Protein AF-A0A7X5QS10-F1 (afdb_monomer_lite)

Foldseek 3Di:
DVVVVVVVVVVVVVVVVVVVVVVVVVVVVVVVVVVVVVVVVVVVVVVVVVVVVVVLLVVLLVVLVVLLVVLLVVLLVVLVVQLVCLVVVVDDDPCVLVPVVCSVVVVVCVVVPDDDPCSNVSSNVVSVVSSVVSNVVSVVVSVVSSVVSVVVVVVPPDPPDDD

Sequence (163 aa):
MKWVKWGLVVAVAAGLFGLGHHMAAADGAERIATLKATYAEQAKTAADAALERERKQAADFAATAQQYEKDKADAKATSDRVVADLRSGALRLRDRWATQVLAGQAAVAAGSGQPDAGADDRAASAGRIVRAAAQCDAQVRGLQDILKAERADESLSPSKERP

Structure (mmCIF, N/CA/C/O backbone):
data_AF-A0A7X5QS10-F1
#
_entry.id   AF-A0A7X5QS10-F1
#
loop_
_atom_site.group_PDB
_atom_site.id
_atom_site.type_symbol
_atom_site.label_atom_id
_atom_site.label_alt_id
_atom_site.label_comp_id
_atom_site.label_asym_id
_atom_site.label_entity_id
_atom_site.label_seq_id
_atom_site.pdbx_PDB_ins_code
_atom_site.Cartn_x
_atom_site.Cartn_y
_atom_site.Cartn_z
_atom_site.occupancy
_atom_site.B_iso_or_equiv
_atom_site.auth_seq_id
_atom_site.auth_comp_id
_atom_site.auth_asym_id
_atom_site.auth_atom_id
_atom_site.pdbx_PDB_model_num
ATOM 1 N N . MET A 1 1 ? 46.955 -3.340 -79.109 1.00 61.38 1 MET A N 1
ATOM 2 C CA . MET A 1 1 ? 47.483 -3.959 -77.865 1.00 61.38 1 MET A CA 1
ATOM 3 C C . MET A 1 1 ? 47.337 -3.093 -76.601 1.00 61.38 1 MET A C 1
ATOM 5 O O . MET A 1 1 ? 47.144 -3.661 -75.537 1.00 61.38 1 MET A O 1
ATOM 9 N N . LYS A 1 2 ? 47.389 -1.747 -76.666 1.00 66.94 2 LYS A N 1
ATOM 10 C CA . LYS A 1 2 ? 47.239 -0.874 -75.475 1.00 66.94 2 LYS A CA 1
ATOM 11 C C . LYS A 1 2 ? 45.831 -0.910 -74.847 1.00 66.94 2 LYS A C 1
ATOM 13 O O . LYS A 1 2 ? 45.719 -0.992 -73.633 1.00 66.94 2 LYS A O 1
ATOM 18 N N . TRP A 1 3 ? 44.780 -0.948 -75.664 1.00 73.81 3 TRP A N 1
ATOM 19 C CA . TRP A 1 3 ? 43.377 -0.967 -75.215 1.00 73.81 3 TRP A CA 1
ATOM 20 C C . TRP A 1 3 ? 42.988 -2.220 -74.412 1.00 73.81 3 TRP A C 1
ATOM 22 O O . TRP A 1 3 ? 42.298 -2.113 -73.406 1.00 73.81 3 TRP A O 1
ATOM 32 N N . VAL A 1 4 ? 43.512 -3.392 -74.786 1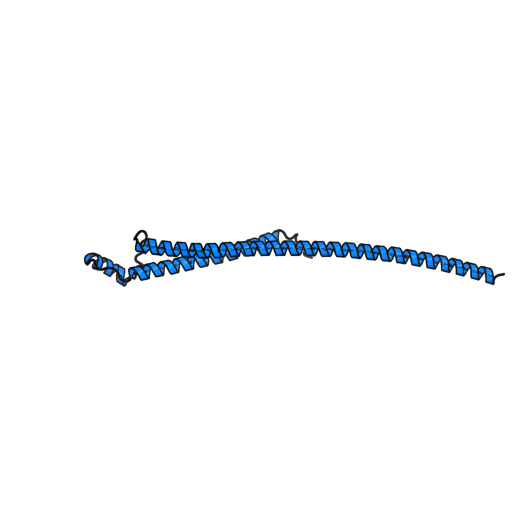.00 81.38 4 VAL A N 1
ATOM 33 C CA . VAL A 1 4 ? 43.287 -4.653 -74.048 1.00 81.38 4 VAL A CA 1
ATOM 34 C C . VAL A 1 4 ? 43.922 -4.606 -72.652 1.00 81.38 4 VAL A C 1
ATOM 36 O O . VAL A 1 4 ? 43.334 -5.089 -71.691 1.00 81.38 4 VAL A O 1
ATOM 39 N N . LYS A 1 5 ? 45.094 -3.968 -72.514 1.00 77.62 5 LYS A N 1
ATOM 40 C CA . LYS A 1 5 ? 45.770 -3.810 -71.216 1.00 77.62 5 LYS A CA 1
ATOM 41 C C . LYS A 1 5 ? 44.979 -2.907 -70.265 1.00 77.62 5 LYS A C 1
ATOM 43 O O . LYS A 1 5 ? 44.835 -3.248 -69.099 1.00 77.62 5 LYS A O 1
ATOM 48 N N . TRP A 1 6 ? 44.423 -1.802 -70.764 1.00 86.25 6 TRP A N 1
ATOM 49 C CA . TRP A 1 6 ? 43.568 -0.917 -69.964 1.00 86.25 6 TRP A CA 1
ATOM 50 C C . TRP A 1 6 ? 42.240 -1.578 -69.571 1.00 86.25 6 TRP A C 1
ATOM 52 O O . TRP A 1 6 ? 41.824 -1.451 -68.423 1.00 86.25 6 TRP A O 1
ATOM 62 N N . GLY A 1 7 ? 41.619 -2.348 -70.472 1.00 87.06 7 GLY A N 1
ATOM 63 C CA . GLY A 1 7 ? 40.398 -3.100 -70.160 1.00 87.06 7 GLY A CA 1
ATOM 64 C C . GLY A 1 7 ? 40.589 -4.124 -69.035 1.00 87.06 7 GLY A C 1
ATOM 65 O O . GLY A 1 7 ? 39.749 -4.220 -68.143 1.00 87.06 7 GLY A O 1
ATOM 66 N N . LEU A 1 8 ? 41.725 -4.831 -69.021 1.00 89.44 8 LEU A N 1
ATOM 67 C CA . LEU A 1 8 ? 42.042 -5.797 -67.965 1.00 89.44 8 LEU A CA 1
ATOM 68 C C . LEU A 1 8 ? 42.265 -5.120 -66.603 1.00 89.44 8 LEU A C 1
ATOM 70 O O . LEU A 1 8 ? 41.787 -5.620 -65.589 1.00 89.44 8 LEU A O 1
ATOM 74 N N . VAL A 1 9 ? 42.926 -3.959 -66.575 1.00 89.50 9 VAL A N 1
ATOM 75 C CA . VAL A 1 9 ? 43.126 -3.190 -65.333 1.00 89.50 9 VAL A CA 1
ATOM 76 C C .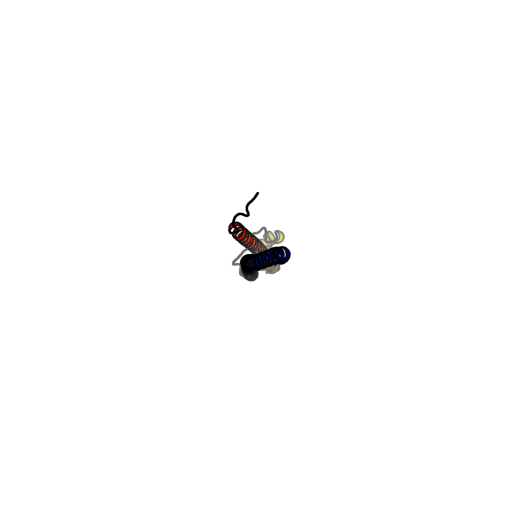 VAL A 1 9 ? 41.790 -2.724 -64.747 1.00 89.50 9 VAL A C 1
ATOM 78 O O . VAL A 1 9 ? 41.570 -2.867 -63.546 1.00 89.50 9 VAL A O 1
ATOM 81 N N . VAL A 1 10 ? 40.874 -2.227 -65.583 1.00 92.31 10 VAL A N 1
ATOM 82 C CA . VAL A 1 10 ? 39.539 -1.797 -65.133 1.00 92.31 10 VAL A CA 1
ATOM 83 C C . VAL A 1 10 ? 38.721 -2.978 -64.606 1.00 92.31 10 VAL A C 1
ATOM 85 O O . VAL A 1 10 ? 38.086 -2.853 -63.562 1.00 92.31 10 VAL A O 1
ATOM 88 N N . ALA A 1 11 ? 38.769 -4.135 -65.272 1.00 91.31 11 ALA A N 1
ATOM 89 C CA . ALA A 1 11 ? 38.052 -5.330 -64.827 1.00 91.31 11 ALA A CA 1
ATOM 90 C C . ALA A 1 11 ? 38.541 -5.828 -63.454 1.00 91.31 11 ALA A C 1
ATOM 92 O O . ALA A 1 11 ? 37.728 -6.161 -62.593 1.00 91.31 11 ALA A O 1
ATOM 93 N N . VAL A 1 12 ? 39.858 -5.821 -63.216 1.00 92.00 12 VAL A N 1
ATOM 94 C CA . VAL A 1 12 ? 40.433 -6.187 -61.911 1.00 92.00 12 VAL A CA 1
ATOM 95 C C . VAL A 1 12 ? 40.050 -5.168 -60.837 1.00 92.00 12 VAL A C 1
ATOM 97 O O . VAL A 1 12 ? 39.629 -5.562 -59.751 1.00 92.00 12 VAL A O 1
ATOM 100 N N . ALA A 1 13 ? 40.127 -3.868 -61.136 1.00 91.06 13 ALA A N 1
ATOM 101 C CA . ALA A 1 13 ? 39.733 -2.822 -60.193 1.00 91.06 13 ALA A CA 1
ATOM 102 C C . ALA A 1 13 ? 38.244 -2.916 -59.813 1.00 91.06 13 ALA A C 1
ATOM 104 O O . ALA A 1 13 ? 37.903 -2.819 -58.635 1.00 91.06 13 ALA A O 1
ATOM 105 N N . ALA A 1 14 ? 37.366 -3.173 -60.787 1.00 92.94 14 ALA A N 1
ATOM 106 C CA . ALA A 1 14 ? 35.940 -3.378 -60.549 1.00 92.94 14 ALA A CA 1
ATOM 107 C C . ALA A 1 14 ? 35.667 -4.640 -59.712 1.00 92.94 14 ALA A C 1
ATOM 109 O O . ALA A 1 14 ? 34.840 -4.599 -58.804 1.00 92.94 14 ALA A O 1
ATOM 110 N N . GLY A 1 15 ? 36.390 -5.737 -59.966 1.00 91.56 15 GLY A N 1
ATOM 111 C CA . GLY A 1 15 ? 36.285 -6.968 -59.176 1.00 91.56 15 GLY A CA 1
ATOM 112 C C . GLY A 1 15 ? 36.709 -6.777 -57.717 1.00 91.56 15 GLY A C 1
ATOM 113 O O . GLY A 1 15 ? 35.996 -7.201 -56.809 1.00 91.56 15 GLY A O 1
ATOM 114 N N . LEU A 1 16 ? 37.824 -6.078 -57.480 1.00 93.19 16 LEU A N 1
ATOM 115 C CA . LEU A 1 16 ? 38.294 -5.750 -56.129 1.00 93.19 16 LEU A CA 1
ATOM 116 C C . LEU A 1 16 ? 37.328 -4.811 -55.397 1.00 93.19 16 LEU A C 1
ATOM 118 O O . LEU A 1 16 ? 37.053 -5.016 -54.216 1.00 93.19 16 LEU A O 1
ATOM 122 N N . PHE A 1 17 ? 36.774 -3.817 -56.098 1.00 93.25 17 PHE A N 1
ATOM 123 C CA . PHE A 1 17 ? 35.770 -2.917 -55.533 1.00 93.25 17 PHE A CA 1
ATOM 124 C C . PHE A 1 17 ? 34.479 -3.660 -55.165 1.00 93.25 17 PHE A C 1
ATOM 126 O O . PHE A 1 17 ? 33.968 -3.484 -54.062 1.00 93.25 17 PHE A O 1
ATOM 133 N N . GLY A 1 18 ? 33.978 -4.531 -56.049 1.00 90.56 18 GLY A N 1
ATOM 134 C CA . GLY A 1 18 ? 32.794 -5.349 -55.786 1.00 90.56 18 GLY A CA 1
ATOM 135 C C . GLY A 1 18 ? 32.984 -6.278 -54.586 1.00 90.56 18 GLY A C 1
ATOM 136 O O . GLY A 1 18 ? 32.131 -6.313 -53.700 1.00 90.56 18 GLY A O 1
ATOM 137 N N . LEU A 1 19 ? 34.129 -6.965 -54.505 1.00 92.50 19 LEU A N 1
ATOM 138 C CA . LEU A 1 19 ? 34.459 -7.834 -53.372 1.00 92.50 19 LEU A CA 1
ATOM 139 C C . LEU A 1 19 ? 34.535 -7.042 -52.055 1.00 92.50 19 LEU A C 1
ATOM 141 O O . LEU A 1 19 ? 33.932 -7.441 -51.061 1.00 92.50 19 LEU A O 1
ATOM 145 N N . GLY A 1 20 ? 35.226 -5.896 -52.061 1.00 89.25 20 GLY A N 1
ATOM 146 C CA . GLY A 1 20 ? 35.342 -5.025 -50.891 1.00 89.25 20 GLY A CA 1
ATOM 147 C C . GLY A 1 20 ? 33.995 -4.460 -50.436 1.00 89.25 20 GLY A C 1
ATOM 148 O O . GLY A 1 20 ? 33.708 -4.441 -49.242 1.00 89.25 20 GLY A O 1
ATOM 149 N N . HIS A 1 21 ? 33.134 -4.060 -51.377 1.00 92.38 21 HIS A N 1
ATOM 150 C CA . HIS A 1 21 ? 31.793 -3.570 -51.069 1.00 92.38 21 HIS A CA 1
ATOM 151 C C . HIS A 1 21 ? 30.905 -4.665 -50.463 1.00 92.38 21 HIS A C 1
ATOM 153 O O . HIS A 1 21 ? 30.230 -4.416 -49.467 1.00 92.38 21 HIS A O 1
ATOM 159 N N . HIS A 1 22 ? 30.942 -5.886 -51.008 1.00 92.00 22 HIS A N 1
ATOM 160 C CA . HIS A 1 22 ? 30.195 -7.018 -50.457 1.00 92.00 22 HIS A CA 1
ATOM 161 C C . HIS A 1 22 ? 30.646 -7.387 -49.041 1.00 92.00 22 HIS A C 1
ATOM 163 O O . HIS A 1 22 ? 29.796 -7.625 -48.186 1.00 92.00 22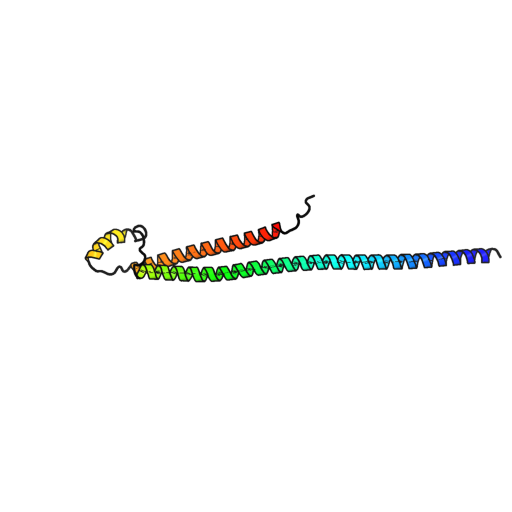 HIS A O 1
ATOM 169 N N . MET A 1 23 ? 31.955 -7.392 -48.772 1.00 90.00 23 MET A N 1
ATOM 170 C CA . MET A 1 23 ? 32.464 -7.662 -47.423 1.00 90.00 23 MET A CA 1
ATOM 171 C C . MET A 1 23 ? 32.107 -6.546 -46.439 1.00 90.00 23 MET A C 1
ATOM 173 O O . MET A 1 23 ? 31.607 -6.829 -45.357 1.00 90.00 23 MET A O 1
ATOM 177 N N . ALA A 1 24 ? 32.240 -5.278 -46.837 1.00 89.44 24 ALA A N 1
ATOM 178 C CA . ALA A 1 24 ? 31.823 -4.154 -46.001 1.00 89.44 24 ALA A CA 1
ATOM 179 C C . ALA A 1 24 ? 30.309 -4.160 -45.711 1.00 89.44 24 ALA A C 1
ATOM 181 O O . ALA A 1 24 ? 29.886 -3.803 -44.611 1.00 89.44 24 ALA A O 1
ATOM 182 N N . ALA A 1 25 ? 29.485 -4.580 -46.677 1.00 91.94 25 ALA A N 1
ATOM 183 C CA . ALA A 1 25 ? 28.045 -4.723 -46.493 1.00 91.94 25 ALA A CA 1
ATOM 184 C C . ALA A 1 25 ? 27.690 -5.884 -45.548 1.00 91.94 25 ALA A C 1
ATOM 186 O O . ALA A 1 25 ? 26.799 -5.728 -44.714 1.00 91.94 25 ALA A O 1
ATOM 187 N N . ALA A 1 26 ? 28.392 -7.019 -45.645 1.00 90.81 26 ALA A N 1
ATOM 188 C CA . ALA A 1 26 ? 28.213 -8.160 -44.748 1.00 90.81 26 ALA A CA 1
ATOM 189 C C . ALA A 1 26 ? 28.616 -7.817 -43.303 1.00 90.81 26 ALA A C 1
ATOM 191 O O . ALA A 1 26 ? 27.801 -7.980 -42.395 1.00 90.81 26 ALA A O 1
ATOM 192 N N . ASP A 1 27 ? 29.801 -7.231 -43.105 1.00 92.88 27 ASP A N 1
ATOM 193 C CA . ASP A 1 27 ? 30.266 -6.755 -41.795 1.00 92.88 27 ASP A CA 1
ATOM 194 C C . ASP A 1 27 ? 29.317 -5.695 -41.216 1.00 92.88 27 ASP A C 1
ATOM 196 O O . ASP A 1 27 ? 29.015 -5.682 -40.021 1.00 92.88 27 ASP A O 1
ATOM 200 N N . GLY A 1 28 ? 28.817 -4.790 -42.064 1.00 89.69 28 GLY A N 1
ATOM 201 C CA . GLY A 1 28 ? 27.829 -3.787 -41.679 1.00 89.69 28 GLY A CA 1
ATOM 202 C C . GLY A 1 28 ? 26.512 -4.414 -41.217 1.00 89.69 28 GLY A C 1
ATOM 203 O O . GLY A 1 28 ? 25.964 -4.009 -40.191 1.00 89.69 28 GLY A O 1
ATOM 204 N N . ALA A 1 29 ? 26.020 -5.428 -41.932 1.00 93.88 29 ALA A N 1
ATOM 205 C CA . ALA A 1 29 ? 24.805 -6.150 -41.571 1.00 93.88 29 ALA A CA 1
ATOM 206 C C . ALA A 1 29 ? 24.962 -6.920 -40.251 1.00 93.88 29 ALA A C 1
ATOM 208 O O . ALA A 1 29 ? 24.060 -6.865 -39.414 1.00 93.88 29 ALA A O 1
ATOM 209 N N . GLU A 1 30 ? 26.106 -7.570 -40.025 1.00 93.44 30 GLU A N 1
ATOM 210 C CA . GLU A 1 30 ? 26.406 -8.274 -38.773 1.00 93.44 30 GLU A CA 1
ATOM 211 C C . GLU A 1 30 ? 26.485 -7.308 -37.582 1.00 93.44 30 GLU A C 1
ATOM 213 O O . GLU A 1 30 ? 25.884 -7.552 -36.532 1.00 93.44 30 GLU A O 1
ATOM 218 N N . ARG A 1 31 ? 27.144 -6.155 -37.751 1.00 93.38 31 ARG A N 1
ATOM 219 C CA . ARG A 1 31 ? 27.187 -5.099 -36.725 1.00 93.38 31 ARG A CA 1
ATOM 220 C C . ARG A 1 31 ? 25.800 -4.551 -36.409 1.00 93.38 31 ARG A C 1
ATOM 222 O O . ARG A 1 31 ? 25.463 -4.352 -35.249 1.00 93.38 31 ARG A O 1
ATOM 229 N N . ILE A 1 32 ? 24.960 -4.334 -37.419 1.00 95.44 32 ILE A N 1
ATOM 230 C CA . ILE A 1 32 ? 23.577 -3.892 -37.199 1.00 95.44 32 ILE A CA 1
ATOM 231 C C . ILE A 1 32 ? 22.766 -4.984 -36.490 1.00 95.44 32 ILE A C 1
ATOM 233 O O . ILE A 1 32 ? 21.966 -4.667 -35.612 1.00 95.44 32 ILE A O 1
ATOM 237 N N . ALA A 1 33 ? 22.952 -6.256 -36.846 1.00 94.88 33 ALA A N 1
ATOM 238 C CA . ALA A 1 33 ? 22.251 -7.373 -36.217 1.00 94.88 33 ALA A CA 1
ATOM 239 C C . ALA A 1 33 ? 22.646 -7.540 -34.743 1.00 94.88 33 ALA A C 1
ATOM 241 O O . ALA A 1 33 ? 21.769 -7.656 -33.888 1.00 94.88 33 ALA A O 1
ATOM 242 N N . THR A 1 34 ? 23.941 -7.476 -34.435 1.00 95.75 34 THR A N 1
ATOM 243 C CA . THR A 1 34 ? 24.452 -7.526 -33.057 1.00 95.75 34 THR A CA 1
ATOM 244 C C . THR A 1 34 ? 23.979 -6.328 -32.242 1.00 95.75 34 THR A C 1
ATOM 246 O O . THR A 1 34 ? 23.462 -6.526 -31.147 1.00 95.75 34 THR A O 1
ATOM 249 N N . LEU A 1 35 ? 24.033 -5.108 -32.789 1.00 95.25 35 LEU A N 1
ATOM 250 C CA . LEU A 1 35 ? 23.474 -3.923 -32.128 1.00 95.25 35 LEU A CA 1
ATOM 251 C C . LEU A 1 35 ? 21.973 -4.074 -31.856 1.00 95.25 35 LEU A C 1
ATOM 253 O O . LEU A 1 35 ? 21.508 -3.785 -30.760 1.00 95.25 35 LEU A O 1
ATOM 257 N N . LYS A 1 36 ? 21.187 -4.559 -32.823 1.00 95.75 36 LYS A N 1
ATOM 258 C CA . LYS A 1 36 ? 19.752 -4.804 -32.606 1.00 95.75 36 LYS A CA 1
ATOM 259 C C . LYS A 1 36 ? 19.506 -5.834 -31.507 1.00 95.75 36 LYS A C 1
ATOM 261 O O . LYS A 1 36 ? 18.596 -5.639 -30.707 1.00 95.75 36 LYS A O 1
ATOM 266 N N . ALA A 1 37 ? 20.296 -6.905 -31.467 1.00 95.81 37 ALA A N 1
ATOM 267 C CA . ALA A 1 37 ? 20.182 -7.935 -30.443 1.00 95.81 37 ALA A CA 1
ATOM 268 C C . ALA A 1 37 ? 20.506 -7.381 -29.048 1.00 95.81 37 ALA A C 1
ATOM 270 O O . ALA A 1 37 ? 19.722 -7.587 -28.125 1.00 95.81 37 ALA A O 1
ATOM 271 N N . THR A 1 38 ? 21.589 -6.610 -28.905 1.00 95.25 38 THR A N 1
ATOM 272 C CA . THR A 1 38 ? 21.956 -6.003 -27.617 1.00 95.25 38 THR A CA 1
ATOM 273 C C . THR A 1 38 ? 20.923 -4.977 -27.158 1.00 95.25 38 THR A C 1
ATOM 275 O O . THR A 1 38 ? 20.535 -4.987 -25.992 1.00 95.25 38 THR A O 1
ATOM 278 N N . TYR A 1 39 ? 20.397 -4.142 -28.061 1.00 93.75 39 TYR A N 1
ATOM 279 C CA . TYR A 1 39 ? 19.302 -3.226 -27.729 1.00 93.75 39 TYR A CA 1
ATOM 280 C C . TYR A 1 39 ? 18.027 -3.968 -27.315 1.00 93.75 39 TYR A C 1
ATOM 282 O O . TYR A 1 39 ? 17.364 -3.552 -26.367 1.00 93.75 39 TYR A O 1
ATOM 290 N N . ALA A 1 40 ? 17.679 -5.064 -27.992 1.00 94.81 40 ALA A N 1
ATOM 291 C CA . ALA A 1 40 ? 16.516 -5.871 -27.634 1.00 94.81 40 ALA A CA 1
ATOM 292 C C . ALA A 1 40 ? 16.681 -6.535 -26.257 1.00 94.81 40 ALA A C 1
ATOM 294 O O . ALA A 1 40 ? 15.734 -6.563 -25.473 1.00 94.81 40 ALA A O 1
ATOM 295 N N . GLU A 1 41 ? 17.877 -7.026 -25.936 1.00 95.19 41 GLU A N 1
ATOM 296 C CA . GLU A 1 41 ? 18.187 -7.611 -24.630 1.00 95.19 41 GLU A CA 1
ATOM 297 C C . GLU A 1 41 ? 18.134 -6.564 -23.508 1.00 95.19 41 GLU A C 1
ATOM 299 O O . GLU A 1 41 ? 17.519 -6.799 -22.464 1.00 95.19 41 GLU A O 1
ATOM 304 N N . GLN A 1 42 ? 18.689 -5.372 -23.742 1.00 92.69 42 GLN A N 1
ATOM 305 C CA . GLN A 1 42 ? 18.591 -4.246 -22.810 1.00 92.69 42 GLN A CA 1
ATOM 306 C C . GLN A 1 42 ? 17.137 -3.814 -22.595 1.00 92.69 42 GLN A C 1
ATOM 308 O O . GLN A 1 42 ? 16.712 -3.631 -21.455 1.00 92.69 42 GLN A O 1
ATOM 313 N N . ALA A 1 43 ? 16.354 -3.700 -23.672 1.00 94.00 43 ALA A N 1
ATOM 314 C CA . ALA A 1 43 ? 14.938 -3.358 -23.595 1.00 94.00 43 ALA A CA 1
ATOM 315 C C . ALA A 1 43 ? 14.142 -4.413 -22.815 1.00 94.00 43 ALA A C 1
ATOM 317 O O . ALA A 1 43 ?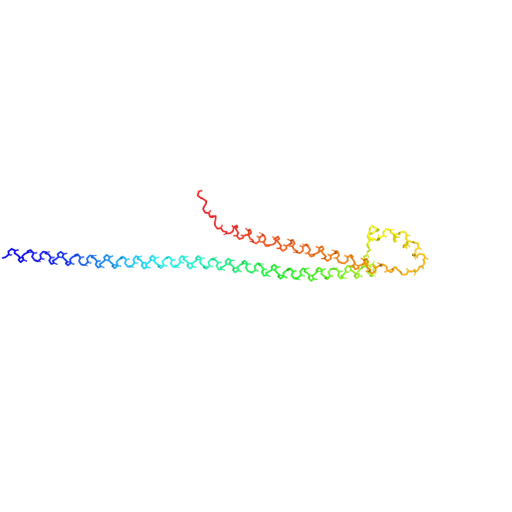 13.313 -4.057 -21.979 1.00 94.00 43 ALA A O 1
ATOM 318 N N . LYS A 1 44 ? 14.424 -5.702 -23.037 1.00 95.12 44 LYS A N 1
ATOM 319 C CA . LYS A 1 44 ? 13.794 -6.796 -22.294 1.00 95.12 44 LYS A CA 1
ATOM 320 C C . LYS A 1 44 ? 14.150 -6.740 -20.810 1.00 95.12 44 LYS A C 1
ATOM 322 O O . LYS A 1 44 ? 13.257 -6.790 -19.978 1.00 95.12 44 LYS A O 1
ATOM 327 N N . THR A 1 45 ? 15.426 -6.560 -20.483 1.00 93.94 45 THR A N 1
ATOM 328 C CA . THR A 1 45 ? 15.892 -6.470 -19.090 1.00 93.94 45 THR A CA 1
ATOM 329 C C . THR A 1 45 ? 15.244 -5.289 -18.366 1.00 93.94 45 THR A C 1
ATOM 331 O O . THR A 1 45 ? 14.797 -5.416 -17.228 1.00 93.94 45 THR A O 1
ATOM 334 N N . ALA A 1 46 ? 15.134 -4.140 -19.039 1.00 89.50 46 ALA A N 1
ATOM 335 C CA . ALA A 1 46 ? 14.445 -2.974 -18.501 1.00 89.50 46 ALA A CA 1
ATOM 336 C C . ALA A 1 46 ? 12.941 -3.227 -18.297 1.00 89.50 46 ALA A C 1
ATOM 338 O O . ALA A 1 46 ? 12.391 -2.809 -17.277 1.00 89.50 46 ALA A O 1
ATOM 339 N N . ALA A 1 47 ? 12.286 -3.924 -19.232 1.00 92.81 47 ALA A N 1
ATOM 340 C CA . ALA A 1 47 ? 10.875 -4.290 -19.127 1.00 92.81 47 ALA A CA 1
ATOM 341 C C . ALA A 1 47 ? 10.619 -5.298 -17.995 1.00 92.81 47 ALA A C 1
ATOM 343 O O . ALA A 1 47 ? 9.697 -5.099 -17.207 1.00 92.81 47 ALA A O 1
ATOM 344 N N . ASP A 1 48 ? 11.459 -6.325 -17.859 1.00 92.88 48 ASP A N 1
ATOM 345 C CA . ASP A 1 48 ? 11.367 -7.319 -16.786 1.00 92.88 48 ASP A CA 1
ATOM 346 C C . ASP A 1 48 ? 11.555 -6.645 -15.414 1.00 92.88 48 ASP A C 1
ATOM 348 O O . ASP A 1 48 ? 10.744 -6.837 -14.508 1.00 92.88 48 ASP A O 1
ATOM 352 N N . ALA A 1 49 ? 12.541 -5.748 -15.287 1.00 87.75 49 ALA A N 1
ATOM 353 C CA . ALA A 1 49 ? 12.766 -4.977 -14.063 1.00 87.75 49 ALA A CA 1
ATOM 354 C C . ALA A 1 49 ? 11.626 -3.992 -13.734 1.00 87.75 49 ALA A C 1
ATOM 356 O O . ALA A 1 49 ? 11.432 -3.638 -12.568 1.00 87.75 49 ALA A O 1
ATOM 357 N N . ALA A 1 50 ? 10.901 -3.491 -14.739 1.00 88.25 50 ALA A N 1
ATOM 358 C CA . ALA A 1 50 ? 9.709 -2.671 -14.527 1.00 88.25 50 ALA A CA 1
ATOM 359 C C . ALA A 1 50 ? 8.528 -3.533 -14.057 1.00 88.25 50 ALA A C 1
ATOM 361 O O . ALA A 1 50 ? 7.874 -3.192 -13.074 1.00 88.25 50 ALA A O 1
ATOM 362 N N . LEU A 1 51 ? 8.319 -4.690 -14.687 1.00 92.88 51 LEU A N 1
ATOM 363 C CA . LEU A 1 51 ? 7.267 -5.634 -14.321 1.00 92.88 51 LEU A CA 1
ATOM 364 C C . LEU A 1 51 ? 7.447 -6.183 -12.899 1.00 92.88 51 LEU A C 1
ATOM 366 O O . LEU A 1 51 ? 6.471 -6.342 -12.169 1.00 92.88 51 LEU A O 1
ATOM 370 N N . GLU A 1 52 ? 8.679 -6.473 -12.480 1.00 89.12 52 GLU A N 1
ATO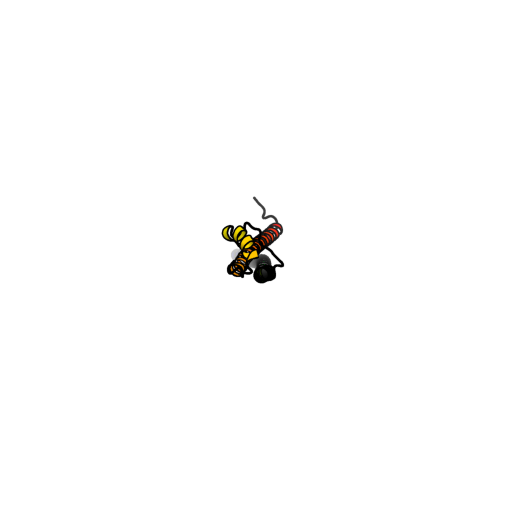M 371 C CA . GLU A 1 52 ? 8.967 -6.889 -11.102 1.00 89.12 52 GLU A CA 1
ATOM 372 C C . GLU A 1 52 ? 8.598 -5.805 -10.086 1.00 89.12 52 GLU A C 1
ATOM 374 O O . GLU A 1 52 ? 7.979 -6.109 -9.063 1.00 89.12 52 GLU A O 1
ATOM 379 N N . ARG A 1 53 ? 8.904 -4.538 -10.391 1.00 85.69 53 ARG A N 1
ATOM 380 C CA . ARG A 1 53 ? 8.508 -3.396 -9.556 1.00 85.69 53 ARG A CA 1
ATOM 381 C C . ARG A 1 53 ? 6.992 -3.253 -9.476 1.00 85.69 53 ARG A C 1
ATOM 383 O O . ARG A 1 53 ? 6.461 -3.125 -8.379 1.00 85.69 53 ARG A O 1
ATOM 390 N N . GLU A 1 54 ? 6.290 -3.349 -10.602 1.00 88.56 54 GLU A N 1
ATOM 391 C CA . GLU A 1 54 ? 4.823 -3.304 -10.626 1.00 88.56 54 GLU A CA 1
ATOM 392 C C . GLU A 1 54 ? 4.198 -4.446 -9.818 1.00 88.56 54 GLU A C 1
ATOM 394 O O . GLU A 1 54 ? 3.270 -4.226 -9.042 1.00 88.56 54 GLU A O 1
ATOM 399 N N . ARG A 1 55 ? 4.727 -5.670 -9.947 1.00 90.75 55 ARG A N 1
ATOM 400 C CA . ARG A 1 55 ? 4.258 -6.830 -9.173 1.00 90.75 55 ARG A CA 1
ATOM 401 C C . ARG A 1 55 ? 4.463 -6.640 -7.679 1.00 90.75 55 ARG A C 1
ATOM 403 O O . ARG A 1 55 ? 3.571 -6.983 -6.907 1.00 90.75 55 ARG A O 1
ATOM 410 N N . LYS A 1 56 ? 5.618 -6.107 -7.277 1.00 88.06 56 LYS A N 1
ATOM 411 C CA . LYS A 1 56 ? 5.906 -5.820 -5.874 1.00 88.06 56 LYS A CA 1
ATOM 412 C C . LYS A 1 56 ? 4.952 -4.763 -5.322 1.00 88.06 56 LYS A C 1
ATOM 414 O O . LYS A 1 56 ? 4.297 -5.021 -4.320 1.00 88.06 56 LYS A O 1
ATOM 419 N N . GLN A 1 57 ? 4.788 -3.645 -6.027 1.00 86.06 57 GLN A N 1
ATOM 420 C CA . GLN A 1 57 ? 3.840 -2.601 -5.632 1.00 86.06 57 GLN A CA 1
ATOM 421 C C . GLN A 1 57 ? 2.418 -3.155 -5.516 1.00 86.06 57 GLN A C 1
ATOM 423 O O . GLN A 1 57 ? 1.747 -2.932 -4.512 1.00 86.06 57 GLN A O 1
ATOM 428 N N . ALA A 1 58 ? 1.961 -3.936 -6.498 1.00 88.62 58 ALA A N 1
ATOM 429 C CA . ALA A 1 58 ? 0.644 -4.562 -6.455 1.00 88.62 58 ALA A CA 1
ATOM 430 C C . ALA A 1 58 ? 0.476 -5.502 -5.247 1.00 88.62 58 ALA A C 1
ATOM 432 O O . ALA A 1 58 ? -0.593 -5.520 -4.635 1.00 88.62 58 ALA A O 1
ATOM 433 N N . ALA A 1 59 ? 1.516 -6.260 -4.886 1.00 89.75 59 ALA A N 1
ATOM 434 C CA . ALA A 1 59 ? 1.504 -7.120 -3.707 1.00 89.75 59 ALA A CA 1
ATOM 435 C C . ALA A 1 59 ? 1.424 -6.310 -2.404 1.00 89.75 59 ALA A C 1
ATOM 437 O O . ALA A 1 59 ? 0.621 -6.649 -1.533 1.00 89.75 59 ALA A O 1
ATOM 438 N N . ASP A 1 60 ? 2.184 -5.219 -2.297 1.00 87.38 60 ASP A N 1
ATOM 439 C CA . ASP A 1 60 ? 2.163 -4.335 -1.130 1.00 87.38 60 ASP A CA 1
ATOM 440 C C . ASP A 1 60 ? 0.783 -3.673 -0.969 1.00 87.38 60 ASP A C 1
ATOM 442 O O . ASP A 1 60 ? 0.184 -3.736 0.108 1.00 87.38 60 ASP A O 1
ATOM 446 N N . PHE A 1 61 ? 0.197 -3.155 -2.056 1.00 86.69 61 PHE A N 1
ATOM 447 C CA . PHE A 1 61 ? -1.170 -2.619 -2.042 1.00 86.69 61 PHE A CA 1
ATOM 448 C C . PHE A 1 61 ? -2.213 -3.676 -1.658 1.00 86.69 61 PHE A C 1
ATOM 450 O O . PHE A 1 61 ? -3.126 -3.384 -0.881 1.00 86.69 61 PHE A O 1
ATOM 457 N N . ALA A 1 62 ? -2.092 -4.905 -2.170 1.00 91.81 62 ALA A N 1
ATOM 458 C CA . ALA A 1 62 ? -3.002 -5.994 -1.825 1.00 91.81 62 ALA A CA 1
ATOM 459 C C . ALA A 1 62 ? -2.908 -6.370 -0.337 1.00 91.81 62 ALA A C 1
ATOM 461 O O . ALA A 1 62 ? -3.938 -6.566 0.314 1.00 91.81 62 ALA A O 1
ATOM 462 N N . ALA A 1 63 ? -1.694 -6.420 0.219 1.00 89.81 63 ALA A N 1
ATOM 463 C CA . ALA A 1 63 ? -1.470 -6.678 1.637 1.00 89.81 63 ALA A CA 1
ATOM 464 C C . ALA A 1 63 ? -2.070 -5.567 2.512 1.00 89.81 63 ALA A C 1
ATOM 466 O O . ALA A 1 63 ? -2.797 -5.857 3.467 1.00 89.81 63 ALA A O 1
ATOM 467 N N . THR A 1 64 ? -1.853 -4.296 2.156 1.00 90.12 64 THR A N 1
ATOM 468 C CA . THR A 1 64 ? -2.460 -3.160 2.863 1.00 90.12 64 THR A CA 1
ATOM 469 C C . THR A 1 64 ? -3.986 -3.196 2.790 1.00 90.12 64 THR A C 1
ATOM 471 O O . THR A 1 64 ? -4.647 -2.978 3.804 1.00 90.12 64 THR A O 1
ATOM 474 N N . ALA A 1 65 ? -4.570 -3.522 1.633 1.00 89.06 65 ALA A N 1
ATOM 475 C CA . ALA A 1 65 ? -6.020 -3.639 1.482 1.00 89.06 65 ALA A CA 1
ATOM 476 C C . ALA A 1 65 ? -6.605 -4.759 2.361 1.00 89.06 65 ALA A C 1
ATOM 478 O O . ALA A 1 65 ? -7.622 -4.560 3.028 1.00 89.06 65 ALA A O 1
ATOM 479 N N . GLN A 1 66 ? -5.942 -5.919 2.417 1.00 92.88 66 GLN A N 1
ATOM 480 C CA . GLN A 1 66 ? -6.357 -7.017 3.288 1.00 92.88 66 GLN A CA 1
ATOM 481 C C . GLN A 1 66 ? -6.287 -6.620 4.769 1.00 92.88 66 GLN A C 1
ATOM 483 O O . GLN A 1 66 ? -7.226 -6.882 5.526 1.00 92.88 66 GLN A O 1
ATOM 488 N N . GLN A 1 67 ? -5.198 -5.965 5.180 1.00 90.62 67 GLN A N 1
ATOM 489 C CA . GLN A 1 67 ? -5.041 -5.484 6.549 1.00 90.62 67 GLN A CA 1
ATOM 490 C C . GLN A 1 67 ? -6.098 -4.429 6.899 1.00 90.62 67 GLN A C 1
ATOM 492 O O . GLN A 1 67 ? -6.652 -4.464 7.993 1.00 90.62 67 GLN A O 1
ATOM 497 N N . TYR A 1 68 ? -6.434 -3.537 5.967 1.00 88.94 68 TYR A N 1
ATOM 498 C CA . TYR A 1 68 ? -7.459 -2.516 6.166 1.00 88.94 68 TYR A CA 1
ATOM 499 C C . TYR A 1 68 ? -8.849 -3.117 6.424 1.00 88.94 68 TYR A C 1
ATOM 501 O O . TYR A 1 68 ? -9.546 -2.701 7.354 1.00 88.94 68 TYR A O 1
ATOM 509 N N . GLU A 1 69 ? -9.256 -4.127 5.651 1.00 91.12 69 GLU A N 1
ATOM 510 C CA . GLU A 1 69 ? -10.543 -4.795 5.882 1.00 91.12 69 GLU A CA 1
ATOM 511 C C . GLU A 1 69 ? -10.562 -5.564 7.209 1.00 91.12 69 GLU A C 1
ATOM 513 O O . GLU A 1 69 ? -11.571 -5.544 7.922 1.00 91.12 69 GLU A O 1
ATOM 518 N N . LYS A 1 70 ? -9.434 -6.172 7.599 1.00 93.19 70 LYS A N 1
ATOM 519 C CA . LYS A 1 70 ? -9.291 -6.781 8.926 1.00 93.19 70 LYS A CA 1
ATOM 520 C C . LYS A 1 70 ? -9.427 -5.739 10.036 1.00 93.19 70 LYS A C 1
ATOM 522 O O . LYS A 1 70 ? -10.247 -5.916 10.933 1.00 93.19 70 LYS A O 1
ATOM 527 N N . ASP A 1 71 ? -8.702 -4.630 9.945 1.00 92.19 71 ASP A N 1
ATOM 528 C CA . ASP A 1 71 ? -8.739 -3.561 10.944 1.00 92.19 71 ASP A CA 1
ATOM 529 C C . ASP A 1 71 ? -10.150 -2.963 11.077 1.00 92.19 71 ASP A C 1
ATOM 531 O O . ASP A 1 71 ? -10.592 -2.612 12.171 1.00 92.19 71 ASP A O 1
ATOM 535 N N . LYS A 1 72 ? -10.914 -2.895 9.983 1.00 90.31 72 LYS A N 1
ATOM 536 C CA . LYS A 1 72 ? -12.317 -2.462 9.992 1.00 90.31 72 LYS A CA 1
ATOM 537 C C . LYS A 1 72 ? -13.235 -3.456 10.708 1.00 90.31 72 LYS A C 1
ATOM 539 O O . LYS A 1 72 ? -14.147 -3.026 11.425 1.00 90.31 72 LYS A O 1
ATOM 544 N N . ALA A 1 73 ? -13.010 -4.757 10.528 1.00 93.62 73 ALA A N 1
ATOM 545 C CA . ALA A 1 73 ? -13.717 -5.797 11.270 1.00 93.62 73 ALA A CA 1
ATOM 546 C C . ALA A 1 73 ? -13.362 -5.746 12.767 1.00 93.62 73 ALA A C 1
ATOM 548 O O . ALA A 1 73 ? -14.262 -5.730 13.610 1.00 93.62 73 ALA A O 1
ATOM 549 N N . ASP A 1 74 ? -12.078 -5.600 13.095 1.00 93.62 74 ASP A N 1
ATOM 550 C CA . ASP A 1 74 ? -11.579 -5.488 14.469 1.00 93.62 74 ASP A CA 1
ATOM 551 C C . ASP A 1 74 ? -12.086 -4.211 15.161 1.00 93.62 74 ASP A C 1
ATOM 553 O O . ASP A 1 74 ? -12.482 -4.244 16.330 1.00 93.62 74 ASP A O 1
ATOM 557 N N . ALA A 1 75 ? -12.175 -3.090 14.437 1.00 91.50 75 ALA A N 1
ATOM 558 C CA . ALA A 1 75 ? -12.773 -1.847 14.924 1.00 91.50 75 ALA A CA 1
ATOM 559 C C . ALA A 1 75 ? -14.257 -2.030 15.272 1.00 91.50 75 ALA A C 1
ATOM 561 O O . ALA A 1 75 ? -14.731 -1.522 16.293 1.00 91.50 75 ALA A O 1
ATOM 562 N N . LYS A 1 76 ? -15.002 -2.784 14.450 1.00 93.06 76 LYS A N 1
ATOM 563 C CA . LYS A 1 76 ? -16.390 -3.137 14.761 1.00 93.06 76 LYS A CA 1
ATOM 564 C C . LYS A 1 76 ? -16.468 -4.033 15.999 1.00 93.06 76 LYS A C 1
ATOM 566 O O . LYS A 1 76 ? -17.231 -3.713 16.905 1.00 93.06 76 LYS A O 1
ATOM 571 N N . ALA A 1 77 ? -15.668 -5.094 16.071 1.00 93.88 77 ALA A N 1
ATOM 572 C CA . ALA A 1 77 ? -15.659 -6.003 17.217 1.00 93.88 77 ALA A CA 1
ATOM 573 C C . ALA A 1 77 ? -15.290 -5.282 18.526 1.00 93.88 77 ALA A C 1
ATOM 575 O O . ALA A 1 77 ? -15.901 -5.517 19.566 1.00 93.88 77 ALA A O 1
ATOM 576 N N . THR A 1 78 ? -14.331 -4.355 18.470 1.00 93.44 78 THR A N 1
ATOM 577 C CA . THR A 1 78 ? -13.931 -3.521 19.612 1.00 93.44 78 THR A CA 1
ATOM 578 C C . THR A 1 78 ? -15.070 -2.613 20.063 1.00 93.44 78 THR A C 1
ATOM 580 O O . THR A 1 78 ? -15.362 -2.544 21.254 1.00 93.44 78 THR A O 1
ATOM 583 N N . SER A 1 79 ? -15.754 -1.957 19.124 1.00 91.44 79 SER A N 1
ATOM 584 C CA . SER A 1 79 ? -16.944 -1.155 19.421 1.00 91.44 79 SER A CA 1
ATOM 585 C C . SER A 1 79 ? -18.048 -1.985 20.070 1.00 91.44 79 SER A C 1
ATOM 587 O O . SER A 1 79 ? -18.598 -1.574 21.088 1.00 91.44 79 SER A O 1
ATOM 589 N N . ASP A 1 80 ? -18.366 -3.150 19.504 1.00 92.62 80 ASP A N 1
ATOM 590 C CA . ASP A 1 80 ? -19.409 -4.032 20.032 1.00 92.62 80 ASP A CA 1
ATOM 591 C C . ASP A 1 80 ? -19.059 -4.509 21.454 1.00 92.62 80 ASP A C 1
ATOM 593 O O . ASP A 1 80 ? -19.921 -4.502 22.334 1.00 92.62 80 ASP A O 1
ATOM 597 N N . ARG A 1 81 ? -17.781 -4.827 21.709 1.00 93.19 81 ARG A N 1
ATOM 598 C CA . ARG A 1 81 ? -17.274 -5.169 23.046 1.00 93.19 81 ARG A CA 1
ATOM 599 C C . ARG A 1 81 ? -17.432 -4.010 24.029 1.00 93.19 81 ARG A C 1
ATOM 601 O O . ARG A 1 81 ? -17.976 -4.217 25.103 1.00 93.19 81 ARG A O 1
ATOM 608 N N . VAL A 1 82 ? -17.042 -2.790 23.652 1.00 91.88 82 VAL A N 1
ATOM 609 C CA . VAL A 1 82 ? -17.205 -1.604 24.514 1.00 91.88 82 VAL A CA 1
ATOM 610 C C . VAL A 1 82 ? -18.674 -1.372 24.865 1.00 91.88 82 VAL A C 1
ATOM 612 O O . VAL A 1 82 ? -18.988 -1.089 26.017 1.00 91.88 82 VAL A O 1
ATOM 615 N N . VAL A 1 83 ? -19.590 -1.520 23.903 1.00 91.75 83 VAL A N 1
ATOM 616 C CA . VAL A 1 83 ? -21.032 -1.397 24.167 1.00 91.75 83 VAL A CA 1
ATOM 617 C C . VAL A 1 83 ? -21.504 -2.479 25.142 1.00 91.75 83 VAL A C 1
ATOM 619 O O . VAL A 1 83 ? -22.246 -2.172 26.074 1.00 91.75 83 VAL A O 1
ATOM 622 N N . ALA A 1 84 ? -21.079 -3.729 24.948 1.00 91.44 84 ALA A N 1
ATOM 623 C CA . ALA A 1 84 ? -21.437 -4.835 25.833 1.00 91.44 84 ALA A CA 1
ATOM 624 C C . ALA A 1 84 ? -20.907 -4.625 27.260 1.00 91.44 84 ALA A C 1
ATOM 626 O O . ALA A 1 84 ? -21.661 -4.781 28.218 1.00 91.44 84 ALA A O 1
ATOM 627 N N . ASP A 1 85 ? -19.653 -4.197 27.398 1.00 89.94 85 ASP A N 1
ATOM 628 C CA . ASP A 1 85 ? -19.014 -3.947 28.690 1.00 89.94 85 ASP A CA 1
ATOM 629 C C . ASP A 1 85 ? -19.637 -2.750 29.425 1.00 89.94 85 ASP A C 1
ATOM 631 O O . ASP A 1 85 ? -19.735 -2.751 30.652 1.00 89.94 85 ASP A O 1
ATOM 635 N N . LEU A 1 86 ? -20.103 -1.730 28.695 1.00 89.56 86 LEU A N 1
ATOM 636 C CA . LEU A 1 86 ? -20.858 -0.615 29.277 1.00 89.56 86 LEU A CA 1
ATOM 637 C C . LEU A 1 86 ? -22.250 -1.048 29.758 1.00 89.56 86 LEU A C 1
ATOM 639 O O . LEU A 1 86 ? -22.708 -0.564 30.790 1.00 89.56 86 LEU A O 1
ATOM 643 N N . ARG A 1 87 ? -22.914 -1.970 29.048 1.00 87.69 87 ARG A N 1
ATOM 644 C CA . ARG A 1 87 ? -24.226 -2.514 29.445 1.00 87.69 87 ARG A CA 1
ATOM 645 C C . ARG A 1 87 ? -24.143 -3.477 30.622 1.00 87.69 87 ARG A C 1
ATOM 647 O O . ARG A 1 87 ? -25.032 -3.480 31.465 1.00 87.69 87 ARG A O 1
ATOM 654 N N . SER A 1 88 ? -23.088 -4.287 30.687 1.00 89.00 88 SER A N 1
ATOM 655 C CA . SER A 1 88 ? -22.846 -5.201 31.808 1.00 89.00 88 SER A CA 1
ATOM 656 C C . SER A 1 88 ? -22.313 -4.487 33.054 1.00 89.00 88 SER A C 1
ATOM 658 O O . SER A 1 88 ? -22.272 -5.078 34.131 1.00 89.00 88 SER A O 1
ATOM 660 N N . GLY A 1 89 ? -21.894 -3.224 32.918 1.00 85.12 89 GLY A N 1
ATOM 661 C CA . GLY A 1 89 ? -21.260 -2.449 33.981 1.00 85.12 89 GLY A CA 1
ATOM 662 C C . GLY A 1 89 ? -19.789 -2.806 34.223 1.00 85.12 89 GLY A C 1
ATOM 663 O O . GLY A 1 89 ? -19.190 -2.266 35.153 1.00 85.12 89 GLY A O 1
ATOM 664 N N . ALA A 1 90 ? -19.194 -3.672 33.392 1.00 88.88 90 ALA A N 1
ATOM 665 C CA . ALA A 1 90 ? -17.762 -3.974 33.414 1.00 88.88 90 ALA A CA 1
ATOM 666 C C . ALA A 1 90 ? -16.907 -2.737 33.079 1.00 88.88 90 ALA A C 1
ATOM 668 O O . ALA A 1 90 ? -15.813 -2.565 33.618 1.00 88.88 90 ALA A O 1
ATOM 669 N N . LEU A 1 91 ? -17.430 -1.841 32.235 1.00 88.81 91 LEU A N 1
ATOM 670 C CA . LEU A 1 91 ? -16.891 -0.504 32.001 1.00 88.81 91 LEU A CA 1
ATOM 671 C C . LEU A 1 91 ? -17.848 0.564 32.530 1.00 88.81 91 LEU A C 1
ATOM 673 O O . LEU A 1 91 ? -19.069 0.419 32.496 1.00 88.81 91 LEU A O 1
ATOM 677 N N . ARG A 1 92 ? -17.282 1.693 32.967 1.00 85.44 92 ARG A N 1
ATOM 678 C CA . ARG A 1 92 ? -18.045 2.883 33.364 1.00 85.44 92 ARG A CA 1
ATOM 679 C C . ARG A 1 92 ? -17.479 4.119 32.680 1.00 85.44 92 ARG A C 1
ATOM 681 O O . ARG A 1 92 ? -16.269 4.341 32.671 1.00 85.44 92 ARG A O 1
ATOM 688 N N . LEU A 1 93 ? -18.365 4.933 32.112 1.00 82.50 93 LEU A N 1
ATOM 689 C CA . LEU A 1 93 ? -17.994 6.240 31.574 1.00 82.50 93 LEU A CA 1
ATOM 690 C C . LEU A 1 93 ? -17.637 7.183 32.729 1.00 82.50 93 LEU A C 1
ATOM 692 O O . LEU A 1 93 ? -18.280 7.159 33.775 1.00 82.50 93 LEU A O 1
ATOM 696 N N . ARG A 1 94 ? -16.622 8.033 32.535 1.00 81.00 94 ARG A N 1
ATOM 697 C CA . ARG A 1 94 ? -16.303 9.107 33.491 1.00 81.00 94 ARG A CA 1
ATOM 698 C C . ARG A 1 94 ? -17.470 10.092 33.600 1.00 81.00 94 ARG A C 1
ATOM 700 O O . ARG A 1 94 ? -18.129 10.359 32.600 1.00 81.00 94 ARG A O 1
ATOM 707 N N . ASP A 1 95 ? -17.621 10.736 34.755 1.00 68.50 95 ASP A N 1
ATOM 708 C CA . ASP A 1 95 ? -18.723 11.670 35.066 1.00 68.50 95 ASP A CA 1
ATOM 709 C C . ASP A 1 95 ? -18.877 12.851 34.102 1.00 68.50 95 ASP A C 1
ATOM 711 O O . ASP A 1 95 ? -19.945 13.430 33.998 1.00 68.50 95 ASP A O 1
ATOM 715 N N . ARG A 1 96 ? -17.820 13.219 33.375 1.00 63.75 96 ARG A N 1
ATOM 716 C CA . ARG A 1 96 ? -17.863 14.250 32.319 1.00 63.75 96 ARG A CA 1
ATOM 717 C C . ARG A 1 96 ? -18.493 13.765 31.000 1.00 63.75 96 ARG A C 1
ATOM 719 O O . ARG A 1 96 ? -18.798 14.580 30.140 1.00 63.75 96 ARG A O 1
ATOM 726 N N . TRP A 1 97 ? -18.610 12.449 30.833 1.00 67.00 97 TRP A N 1
ATOM 727 C CA . TRP A 1 97 ? -19.212 11.751 29.689 1.00 67.00 97 TRP A CA 1
ATOM 728 C C . TRP A 1 97 ? -20.567 11.130 30.045 1.00 67.00 97 TRP A C 1
ATOM 730 O O . TRP A 1 97 ? -21.407 10.942 29.167 1.00 67.00 97 TRP A O 1
ATOM 740 N N . ALA A 1 98 ? -20.813 10.851 31.328 1.00 63.97 98 ALA A N 1
ATOM 741 C CA . ALA A 1 98 ? -22.172 10.858 31.843 1.00 63.97 98 ALA A CA 1
ATOM 742 C C . ALA A 1 98 ? -22.667 12.308 31.724 1.00 63.97 98 ALA A C 1
ATOM 744 O O . ALA A 1 98 ? -22.016 13.229 32.196 1.00 63.97 98 ALA A O 1
ATOM 745 N N . THR A 1 99 ? -23.751 12.571 31.005 1.00 55.59 99 THR A N 1
ATOM 746 C CA . THR A 1 99 ? -24.261 13.944 30.851 1.00 55.59 99 THR A CA 1
ATOM 747 C C . THR A 1 99 ? -24.426 14.597 32.229 1.00 55.59 99 THR A C 1
ATOM 749 O O . THR A 1 99 ? -25.044 13.994 33.100 1.00 55.59 99 THR A O 1
ATOM 752 N N . GLN A 1 100 ? -23.889 15.806 32.445 1.00 50.16 100 GLN A N 1
ATOM 753 C CA . GLN A 1 100 ? -23.852 16.477 33.763 1.00 50.16 100 GLN A CA 1
ATOM 754 C C . GLN A 1 100 ? -25.235 16.636 34.422 1.00 50.16 100 GLN A C 1
ATOM 756 O O . GLN A 1 100 ? -25.334 16.627 35.646 1.00 50.16 100 GLN A O 1
ATOM 761 N N . VAL A 1 101 ? -26.306 16.693 33.621 1.00 50.84 101 VAL A N 1
ATOM 762 C CA . VAL A 1 101 ? -27.705 16.661 34.088 1.00 50.84 101 VAL A CA 1
ATOM 763 C C . VAL A 1 101 ? -28.016 15.361 34.857 1.00 50.84 101 VAL A C 1
ATOM 765 O O . VAL A 1 101 ? -28.684 15.391 35.883 1.00 50.84 101 VAL A O 1
ATOM 768 N N . LEU A 1 102 ? -27.437 14.232 34.440 1.00 50.41 102 LEU A N 1
ATOM 769 C CA . LEU A 1 102 ? -27.605 12.907 35.042 1.00 50.41 102 LEU A CA 1
ATOM 770 C C . LEU A 1 102 ? -26.578 12.569 36.129 1.00 50.41 102 LEU A C 1
ATOM 772 O O . LEU A 1 102 ? -26.859 11.684 36.917 1.00 50.41 102 LEU A O 1
ATOM 776 N N . ALA A 1 103 ? -25.423 13.230 36.239 1.00 51.62 103 ALA A N 1
ATOM 777 C CA . ALA A 1 103 ? -24.474 12.904 37.316 1.00 51.62 103 ALA A CA 1
ATOM 778 C C . ALA A 1 103 ? -25.057 13.231 38.709 1.00 51.62 103 ALA A C 1
ATOM 780 O O . ALA A 1 103 ? -24.943 12.436 39.640 1.00 51.62 103 ALA A O 1
ATOM 781 N N . GLY A 1 104 ? -25.765 14.363 38.830 1.00 51.53 104 GLY A N 1
ATOM 782 C CA . GLY A 1 104 ? -26.495 14.733 40.049 1.00 51.53 104 GLY A CA 1
ATOM 783 C C . GLY A 1 104 ? -27.827 13.992 40.213 1.00 51.53 104 GLY A C 1
ATOM 784 O O . GLY A 1 104 ? -28.178 13.598 41.320 1.00 51.53 104 GLY A O 1
ATOM 785 N N . GLN A 1 105 ? -28.560 13.743 39.121 1.00 49.94 105 GLN A N 1
ATOM 786 C CA . GLN A 1 105 ? -29.865 13.068 39.170 1.00 49.94 105 GLN A CA 1
ATOM 787 C C . GLN A 1 105 ? -29.779 11.542 39.238 1.00 49.94 105 GLN A C 1
ATOM 789 O O . GLN A 1 105 ? -30.668 10.947 39.823 1.00 49.94 105 GLN A O 1
ATOM 794 N N . ALA A 1 106 ? -28.719 10.896 38.751 1.00 50.22 106 ALA A N 1
ATOM 795 C CA . ALA A 1 106 ? -28.490 9.461 38.940 1.00 50.22 106 ALA A CA 1
ATOM 796 C C . ALA A 1 106 ? -28.086 9.138 40.384 1.00 50.22 106 ALA A C 1
ATOM 798 O O . ALA A 1 106 ? -28.452 8.081 40.882 1.00 50.22 106 ALA A O 1
ATOM 799 N N . ALA A 1 107 ? -27.407 10.050 41.091 1.00 50.59 107 ALA A N 1
ATOM 800 C CA . ALA A 1 107 ? -27.171 9.906 42.529 1.00 50.59 107 ALA A CA 1
ATOM 801 C C . ALA A 1 107 ? -28.479 10.023 43.341 1.00 50.59 107 ALA A C 1
ATOM 803 O O . ALA A 1 107 ? -28.668 9.295 44.311 1.00 50.59 107 ALA A O 1
ATOM 804 N N . VAL A 1 108 ? -29.407 10.889 42.912 1.00 47.28 108 VAL A N 1
ATOM 805 C CA . VAL A 1 108 ? -30.734 11.059 43.538 1.00 47.28 108 VAL A CA 1
ATOM 806 C C . VAL A 1 108 ? -31.711 9.939 43.131 1.00 47.28 108 VAL A C 1
ATOM 808 O O . VAL A 1 108 ? -32.472 9.459 43.965 1.00 47.28 108 VAL A O 1
ATOM 811 N N . ALA A 1 109 ? -31.651 9.454 41.887 1.00 49.06 109 ALA A N 1
ATOM 812 C CA . ALA A 1 109 ? -32.491 8.377 41.353 1.00 49.06 109 ALA A CA 1
ATOM 813 C C . ALA A 1 109 ? -31.982 6.965 41.696 1.00 49.06 109 ALA A C 1
ATOM 815 O O . ALA A 1 109 ? -32.768 6.020 41.727 1.00 49.06 109 ALA A O 1
ATOM 816 N N . ALA A 1 110 ? -30.700 6.798 42.043 1.00 51.28 110 ALA A N 1
ATOM 817 C CA . ALA A 1 110 ? -30.206 5.570 42.672 1.00 51.28 110 ALA A CA 1
ATOM 818 C C . ALA A 1 110 ? -30.890 5.311 44.029 1.00 51.28 110 ALA A C 1
ATOM 820 O O . ALA A 1 110 ? -31.001 4.161 44.445 1.00 51.28 110 ALA A O 1
ATOM 821 N N . GLY A 1 111 ? -31.415 6.358 44.679 1.00 46.78 111 GLY A N 1
ATOM 822 C CA . GLY A 1 111 ? -32.318 6.237 45.826 1.00 46.78 111 GLY A CA 1
ATOM 823 C C . GLY A 1 111 ? -33.760 5.845 45.466 1.00 46.78 111 GLY A C 1
ATOM 824 O O . GLY A 1 111 ? -34.508 5.461 46.358 1.00 46.78 111 GLY A O 1
ATOM 825 N N . SER A 1 112 ? -34.162 5.911 44.189 1.00 46.78 112 SER A N 1
ATOM 826 C CA . SER A 1 112 ? -35.541 5.678 43.727 1.00 46.78 112 SER A CA 1
ATOM 827 C C . SER A 1 112 ? -35.722 4.470 42.794 1.00 46.78 112 SER A C 1
ATOM 829 O O . SER A 1 112 ? -36.824 4.257 42.298 1.00 46.78 112 SER A O 1
ATOM 831 N N . GLY A 1 113 ? -34.682 3.663 42.544 1.00 54.56 113 GLY A N 1
ATOM 832 C CA . GLY A 1 113 ? -34.793 2.384 41.819 1.00 54.56 113 GLY A CA 1
ATOM 833 C C . GLY A 1 113 ? -35.243 2.480 40.353 1.00 54.56 113 GLY A C 1
ATOM 834 O O . GLY A 1 113 ? -35.650 1.473 39.775 1.00 54.56 113 GLY A O 1
ATOM 835 N N . GLN A 1 114 ? -35.200 3.668 39.743 1.00 56.88 114 GLN A N 1
ATOM 836 C CA . GLN A 1 114 ? -35.747 3.884 38.404 1.00 56.88 114 GLN A CA 1
ATOM 837 C C . GLN A 1 114 ? -34.682 3.617 37.321 1.00 56.88 114 GLN A C 1
ATOM 839 O O . GLN A 1 114 ? -33.572 4.144 37.431 1.00 56.88 114 GLN A O 1
ATOM 844 N N . PRO A 1 115 ? -34.984 2.816 36.279 1.00 60.09 115 PRO A N 1
ATOM 845 C CA . PRO A 1 115 ? -34.028 2.531 35.214 1.00 60.09 115 PRO A CA 1
ATOM 846 C C . PRO A 1 115 ? -33.651 3.799 34.433 1.00 60.09 115 PRO A C 1
ATOM 848 O O . PRO A 1 115 ? -34.514 4.580 34.031 1.00 60.09 115 PRO A O 1
ATOM 851 N N . ASP A 1 116 ? -32.351 3.993 34.202 1.00 69.50 116 ASP A N 1
ATOM 852 C CA . ASP A 1 116 ? -31.808 5.105 33.416 1.00 69.50 116 ASP A CA 1
ATOM 853 C C . ASP A 1 116 ? -32.074 4.888 31.922 1.00 69.50 116 ASP A C 1
ATOM 855 O O . ASP A 1 116 ? -31.326 4.193 31.231 1.00 69.50 116 ASP A O 1
ATOM 859 N N . ALA A 1 117 ? -33.141 5.511 31.421 1.00 67.06 117 ALA A N 1
ATOM 860 C CA . ALA A 1 117 ? -33.571 5.404 30.028 1.00 67.06 117 ALA A CA 1
ATOM 861 C C . ALA A 1 117 ? -32.515 5.878 29.006 1.00 67.06 117 ALA A C 1
ATOM 863 O O . ALA A 1 117 ? -32.582 5.491 27.844 1.00 67.06 117 ALA A O 1
ATOM 864 N N . GLY A 1 118 ? -31.532 6.692 29.412 1.00 73.62 118 GLY A N 1
ATOM 865 C CA . GLY A 1 118 ? -30.473 7.186 28.528 1.00 73.62 118 GLY A CA 1
ATOM 866 C C . GLY A 1 118 ? -29.201 6.333 28.528 1.00 73.62 118 GLY A C 1
ATOM 867 O O . GLY A 1 118 ? -28.243 6.674 27.830 1.00 73.62 118 GLY A O 1
ATOM 868 N N . ALA A 1 119 ? -29.135 5.264 29.326 1.00 75.19 119 ALA A N 1
ATOM 869 C CA . ALA A 1 119 ? -27.927 4.452 29.466 1.00 75.19 119 ALA A CA 1
ATOM 870 C C . ALA A 1 119 ? -27.530 3.753 28.154 1.00 75.19 119 ALA A C 1
ATOM 872 O O . ALA A 1 119 ? -26.356 3.782 27.773 1.00 75.19 119 ALA A O 1
ATOM 873 N N . ASP A 1 120 ? -28.506 3.200 27.430 1.00 79.88 120 ASP A N 1
ATOM 874 C CA . ASP A 1 120 ? -28.272 2.509 26.158 1.00 79.88 120 ASP A CA 1
ATOM 875 C C . ASP A 1 120 ? -27.769 3.451 25.061 1.00 79.88 120 ASP A C 1
ATOM 877 O O . ASP A 1 120 ? -26.813 3.124 24.352 1.00 79.88 120 ASP A O 1
ATOM 881 N N . ASP A 1 121 ? -28.343 4.650 24.961 1.00 82.81 121 ASP A N 1
ATOM 882 C CA . ASP A 1 121 ? -27.927 5.650 23.974 1.00 82.81 121 ASP A CA 1
ATOM 883 C C . ASP A 1 121 ? -26.498 6.136 24.222 1.00 82.81 121 ASP A C 1
ATOM 885 O O . ASP A 1 121 ? -25.726 6.347 23.276 1.00 82.81 121 ASP A O 1
ATOM 889 N N . ARG A 1 122 ? -26.104 6.279 25.494 1.00 84.00 122 ARG A N 1
ATOM 890 C CA . ARG A 1 122 ? -24.728 6.642 25.858 1.00 84.00 122 ARG A CA 1
ATOM 891 C C . ARG A 1 122 ? -23.754 5.510 25.558 1.00 84.00 122 ARG A C 1
ATOM 893 O O . ARG A 1 122 ? -22.695 5.780 24.991 1.00 84.00 122 ARG A O 1
ATOM 900 N N . ALA A 1 123 ? -24.117 4.262 25.857 1.00 84.12 123 ALA A N 1
ATOM 901 C CA . ALA A 1 123 ? -23.300 3.101 25.511 1.00 84.12 123 ALA A CA 1
ATOM 902 C C . ALA A 1 123 ? -23.103 2.992 23.990 1.00 84.12 123 ALA A C 1
ATOM 904 O O . ALA A 1 123 ? -21.969 2.899 23.516 1.00 84.12 123 ALA A O 1
ATOM 905 N N . ALA A 1 124 ? -24.182 3.111 23.212 1.00 85.25 124 ALA A N 1
ATOM 906 C CA . ALA A 1 124 ? -24.128 3.096 21.754 1.00 85.25 124 ALA A CA 1
ATOM 907 C C . ALA A 1 124 ? -23.288 4.255 21.191 1.00 85.25 124 ALA A C 1
ATOM 909 O O . ALA A 1 124 ? -22.513 4.066 20.252 1.00 85.25 124 ALA A O 1
ATOM 910 N N . SER A 1 125 ? -23.407 5.453 21.768 1.00 85.88 125 SER A N 1
ATOM 911 C CA . SER A 1 125 ? -22.633 6.624 21.344 1.00 85.88 125 SER A CA 1
ATOM 912 C C . SER A 1 125 ? -21.140 6.467 21.627 1.00 85.88 125 SER A C 1
ATOM 914 O O . SER A 1 125 ? -20.329 6.749 20.745 1.00 85.88 125 SER A O 1
ATOM 916 N N . ALA A 1 126 ? -20.772 5.948 22.801 1.00 86.38 126 ALA A N 1
ATOM 917 C CA . ALA A 1 126 ? -19.386 5.622 23.125 1.00 86.38 126 ALA A CA 1
ATOM 918 C C . ALA A 1 126 ? -18.814 4.576 22.154 1.00 86.38 126 ALA A C 1
ATOM 920 O O . ALA A 1 126 ? -17.720 4.771 21.623 1.00 86.38 126 ALA A O 1
ATOM 921 N N . GLY A 1 127 ? -19.584 3.527 21.837 1.00 87.19 127 GLY A N 1
ATOM 922 C CA . GLY A 1 127 ? -19.213 2.532 20.828 1.00 87.19 127 GLY A CA 1
ATOM 923 C C . GLY A 1 127 ? -18.917 3.155 19.460 1.00 87.19 127 GLY A C 1
ATOM 924 O O . GLY A 1 127 ? -17.852 2.919 18.892 1.00 87.19 127 GLY A O 1
ATOM 925 N N . ARG A 1 128 ? -19.799 4.033 18.955 1.00 89.00 128 ARG A N 1
ATOM 926 C CA . ARG A 1 128 ? -19.579 4.730 17.671 1.00 89.00 128 ARG A CA 1
ATOM 927 C C . ARG A 1 128 ? -18.287 5.549 17.657 1.00 89.00 128 ARG A C 1
ATOM 929 O O . ARG A 1 128 ? -17.580 5.523 16.653 1.00 89.00 128 ARG A O 1
ATOM 936 N N . ILE A 1 129 ? -17.973 6.248 18.749 1.00 91.75 129 ILE A N 1
ATOM 937 C CA . ILE A 1 129 ? -16.748 7.055 18.865 1.00 91.75 129 ILE A CA 1
ATOM 938 C C . ILE A 1 129 ? -15.509 6.157 18.862 1.00 91.75 129 ILE A C 1
ATOM 940 O O . ILE A 1 129 ? -14.575 6.420 18.108 1.00 91.75 129 ILE A O 1
ATOM 944 N N . VAL A 1 130 ? -15.515 5.070 19.640 1.00 92.38 130 VAL A N 1
ATOM 945 C CA . VAL A 1 130 ? -14.409 4.098 19.663 1.00 92.38 130 VAL A CA 1
ATOM 946 C C . VAL A 1 130 ? -14.210 3.466 18.287 1.00 92.38 130 VAL A C 1
ATOM 948 O O . VAL A 1 130 ? -13.079 3.369 17.816 1.00 92.38 130 VAL A O 1
ATOM 951 N N . ARG A 1 131 ? -15.301 3.099 17.602 1.00 91.38 131 ARG A N 1
ATOM 952 C CA . ARG A 1 131 ? -15.238 2.585 16.231 1.00 91.38 131 ARG A CA 1
ATOM 953 C C . ARG A 1 131 ? -14.590 3.592 15.288 1.00 91.38 131 ARG A C 1
ATOM 955 O O . ARG A 1 131 ? -13.719 3.212 14.516 1.00 91.38 131 ARG A O 1
ATOM 962 N N . ALA A 1 132 ? -15.030 4.848 15.330 1.00 91.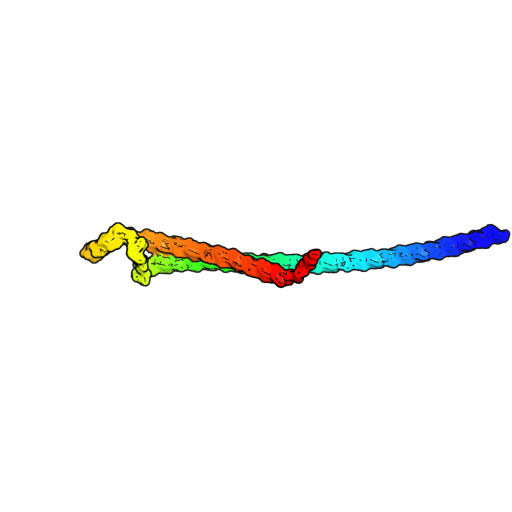19 132 ALA A N 1
ATOM 963 C CA . ALA A 1 132 ? -14.504 5.897 14.465 1.00 91.19 132 ALA A CA 1
ATOM 964 C C . ALA A 1 132 ? -13.007 6.127 14.718 1.00 91.19 132 ALA A C 1
ATOM 966 O O . ALA A 1 132 ? -12.238 6.172 13.765 1.00 91.19 132 ALA A O 1
ATOM 967 N N . ALA A 1 133 ? -12.584 6.181 15.985 1.00 92.50 133 ALA A N 1
ATOM 968 C CA . ALA A 1 133 ? -11.175 6.303 16.350 1.00 92.50 133 ALA A CA 1
ATOM 969 C C . ALA A 1 133 ? -10.341 5.130 15.807 1.00 92.50 133 ALA A C 1
ATOM 971 O O . ALA A 1 133 ? -9.364 5.353 15.100 1.00 92.50 133 ALA A O 1
ATOM 972 N N . ALA A 1 134 ? -10.783 3.887 16.030 1.00 91.12 134 ALA A N 1
ATOM 973 C CA . ALA A 1 134 ? -10.092 2.703 15.521 1.00 91.12 134 ALA A CA 1
ATOM 974 C C . ALA A 1 134 ? -10.012 2.678 13.980 1.00 91.12 134 ALA A C 1
ATOM 976 O O . ALA A 1 134 ? -9.004 2.259 13.416 1.00 91.12 134 ALA A O 1
ATOM 977 N N . GLN A 1 135 ? -11.045 3.165 13.284 1.00 91.62 135 GLN A N 1
ATOM 978 C CA . GLN A 1 135 ? -11.031 3.303 11.824 1.00 91.62 135 GLN A CA 1
ATOM 979 C C . GLN A 1 135 ? -10.077 4.394 11.330 1.00 91.62 135 GLN A C 1
ATOM 981 O O . GLN A 1 135 ? -9.481 4.237 10.264 1.00 91.62 135 GLN A O 1
ATOM 986 N N . CYS A 1 136 ? -9.938 5.496 12.065 1.00 93.38 136 CYS A N 1
ATOM 987 C CA . CYS A 1 136 ? -8.941 6.520 11.766 1.00 93.38 136 CYS A CA 1
ATOM 988 C C . CYS A 1 136 ? -7.524 5.969 11.959 1.00 93.38 136 CYS A C 1
ATOM 990 O O . CYS A 1 136 ? -6.693 6.123 11.069 1.00 93.38 136 CYS A O 1
ATOM 992 N N . ASP A 1 137 ? -7.268 5.263 13.062 1.00 93.12 137 ASP A N 1
ATOM 993 C CA . ASP A 1 137 ? -5.965 4.645 13.330 1.00 93.12 137 ASP A CA 1
ATOM 994 C C . ASP A 1 137 ? -5.589 3.626 12.246 1.00 93.12 137 ASP A C 1
ATOM 996 O O . ASP A 1 137 ? -4.450 3.610 11.780 1.00 93.12 137 ASP A O 1
ATOM 1000 N N . ALA A 1 138 ? -6.552 2.815 11.797 1.00 90.75 138 ALA A N 1
ATOM 1001 C CA . ALA A 1 138 ? -6.369 1.876 10.692 1.00 90.75 138 ALA A CA 1
ATOM 1002 C C . ALA A 1 138 ? -5.987 2.583 9.381 1.00 90.75 138 ALA A C 1
ATOM 1004 O O . ALA A 1 138 ? -5.065 2.157 8.689 1.00 90.75 138 ALA A O 1
ATOM 1005 N N . GLN A 1 139 ? -6.658 3.694 9.052 1.00 91.62 139 GLN A N 1
ATOM 1006 C CA . GLN A 1 139 ? -6.325 4.492 7.867 1.00 91.62 139 GLN A CA 1
ATOM 1007 C C . GLN A 1 139 ? -4.921 5.089 7.962 1.00 91.62 139 GLN A C 1
ATOM 1009 O O . GLN A 1 139 ? -4.145 4.981 7.016 1.00 91.62 139 GLN A O 1
ATOM 1014 N N . VAL A 1 140 ? -4.575 5.690 9.105 1.00 94.81 140 VAL A N 1
ATOM 1015 C CA . VAL A 1 140 ? -3.247 6.278 9.318 1.00 94.81 140 VAL A CA 1
ATOM 1016 C C . VAL A 1 140 ? -2.162 5.210 9.199 1.00 94.81 140 VAL A C 1
ATOM 1018 O O . VAL A 1 140 ? -1.163 5.440 8.521 1.00 94.81 140 VAL A O 1
ATOM 1021 N N . ARG A 1 141 ? -2.366 4.033 9.800 1.00 90.00 141 ARG A N 1
ATOM 1022 C CA . ARG A 1 141 ? -1.431 2.907 9.698 1.00 90.00 141 ARG A CA 1
ATOM 1023 C C . ARG A 1 141 ? -1.266 2.442 8.251 1.00 90.00 141 ARG A C 1
ATOM 1025 O O . ARG A 1 141 ? -0.137 2.352 7.784 1.00 90.00 141 ARG A O 1
ATOM 1032 N N . GLY A 1 142 ? -2.370 2.249 7.527 1.00 88.19 142 GLY A N 1
ATOM 1033 C CA . GLY A 1 142 ? -2.335 1.851 6.117 1.00 88.19 142 GLY A CA 1
ATOM 1034 C C . GLY A 1 142 ? -1.563 2.839 5.238 1.00 88.19 142 GLY A C 1
ATOM 1035 O O . GLY A 1 142 ? -0.702 2.430 4.464 1.00 88.19 142 GLY A O 1
ATOM 1036 N N . LEU A 1 143 ? -1.796 4.146 5.409 1.00 91.19 143 LEU A N 1
ATOM 1037 C CA . LEU A 1 143 ? -1.050 5.186 4.689 1.00 91.19 143 LEU A CA 1
ATOM 1038 C C . LEU A 1 143 ? 0.443 5.177 5.039 1.00 91.19 143 LEU A C 1
ATOM 1040 O O . LEU A 1 143 ? 1.291 5.320 4.160 1.00 91.19 143 LEU A O 1
ATOM 1044 N N . GLN A 1 144 ? 0.781 5.002 6.317 1.00 92.19 144 GLN A N 1
ATOM 1045 C CA . GLN A 1 144 ? 2.174 4.912 6.750 1.00 92.19 144 GLN A CA 1
ATOM 1046 C C . GLN A 1 144 ? 2.882 3.686 6.173 1.00 92.19 144 GLN A C 1
ATOM 1048 O O . GLN A 1 144 ? 4.067 3.774 5.862 1.00 92.19 144 GLN A O 1
ATOM 1053 N N . ASP A 1 145 ? 2.190 2.559 6.044 1.00 89.50 145 ASP A N 1
ATOM 1054 C CA . ASP A 1 145 ? 2.778 1.334 5.510 1.00 89.50 145 ASP A CA 1
ATOM 1055 C C . ASP A 1 145 ? 3.043 1.447 4.004 1.00 89.50 145 ASP A C 1
ATOM 1057 O O . ASP A 1 145 ? 4.132 1.076 3.567 1.00 89.50 145 ASP A O 1
ATOM 1061 N N . ILE A 1 146 ? 2.144 2.088 3.244 1.00 88.81 146 ILE A N 1
ATOM 1062 C CA . ILE A 1 146 ? 2.385 2.435 1.830 1.00 88.81 146 ILE A CA 1
ATOM 1063 C C . ILE A 1 146 ? 3.624 3.330 1.697 1.00 88.81 146 ILE A C 1
ATOM 1065 O O . ILE A 1 146 ? 4.536 3.016 0.938 1.00 88.81 146 ILE A O 1
ATOM 1069 N N . LEU A 1 147 ? 3.720 4.403 2.489 1.00 90.75 147 LEU A N 1
ATOM 1070 C CA . LEU A 1 147 ? 4.870 5.318 2.432 1.00 90.75 147 LEU A CA 1
ATOM 1071 C C . LEU A 1 147 ? 6.199 4.635 2.790 1.00 90.75 147 LEU A C 1
ATOM 1073 O O . LEU A 1 147 ? 7.249 4.978 2.242 1.00 90.75 147 LEU A O 1
ATOM 1077 N N . LYS A 1 148 ? 6.185 3.682 3.730 1.00 89.50 148 LYS A N 1
ATOM 1078 C CA . LYS A 1 148 ? 7.376 2.886 4.063 1.00 89.50 148 LYS A CA 1
ATOM 1079 C C . LYS A 1 148 ? 7.761 1.960 2.912 1.00 89.50 148 LYS A C 1
ATOM 1081 O O . LYS A 1 148 ? 8.954 1.849 2.638 1.00 89.50 148 LYS A O 1
ATOM 1086 N N . ALA A 1 149 ? 6.786 1.325 2.258 1.00 86.81 149 ALA A N 1
ATOM 1087 C CA . ALA A 1 149 ? 7.023 0.466 1.101 1.00 86.81 149 ALA A CA 1
ATOM 1088 C C . ALA A 1 149 ? 7.630 1.264 -0.065 1.00 86.81 149 ALA A C 1
ATOM 1090 O O . ALA A 1 149 ? 8.694 0.900 -0.562 1.00 86.81 149 ALA A O 1
ATOM 1091 N N . GLU A 1 150 ? 7.050 2.422 -0.404 1.00 86.56 150 GLU A N 1
ATOM 1092 C CA . GLU A 1 150 ? 7.577 3.318 -1.445 1.00 86.56 150 GLU A CA 1
ATOM 1093 C C . GLU A 1 150 ? 9.014 3.770 -1.151 1.00 86.56 150 GLU A C 1
ATOM 1095 O O . GLU A 1 150 ? 9.880 3.728 -2.025 1.00 86.56 150 GLU A O 1
ATOM 1100 N N . ARG A 1 151 ? 9.308 4.160 0.097 1.00 86.44 151 ARG A N 1
ATOM 1101 C CA . ARG A 1 151 ? 10.661 4.585 0.486 1.00 86.44 151 ARG A CA 1
ATOM 1102 C C . ARG A 1 151 ? 11.666 3.432 0.480 1.00 86.44 151 ARG A C 1
ATOM 1104 O O . ARG A 1 151 ? 12.833 3.648 0.155 1.00 86.44 151 ARG A O 1
ATOM 1111 N N . ALA A 1 152 ? 11.244 2.227 0.859 1.00 83.06 152 ALA A N 1
ATOM 1112 C CA . ALA A 1 152 ? 12.095 1.045 0.773 1.00 83.06 152 ALA A CA 1
ATOM 1113 C C . ALA A 1 152 ? 12.458 0.750 -0.690 1.00 83.06 152 ALA A C 1
ATOM 1115 O O . ALA A 1 152 ? 13.628 0.505 -0.985 1.00 83.06 152 ALA A O 1
ATOM 1116 N N . ASP A 1 153 ? 11.497 0.869 -1.607 1.00 75.94 153 ASP A N 1
ATOM 1117 C CA . ASP A 1 153 ? 11.737 0.723 -3.044 1.00 75.94 153 ASP A CA 1
ATOM 1118 C C . ASP A 1 153 ? 12.645 1.826 -3.610 1.00 75.94 153 ASP A C 1
ATOM 1120 O O . ASP A 1 153 ? 13.554 1.525 -4.385 1.00 75.94 153 ASP A O 1
ATOM 1124 N N . GLU A 1 154 ? 12.486 3.084 -3.182 1.00 74.06 154 GLU A N 1
ATOM 1125 C CA . GLU A 1 154 ? 13.388 4.177 -3.579 1.00 74.06 154 GLU A CA 1
ATOM 1126 C C . GLU A 1 154 ? 14.824 3.940 -3.084 1.00 74.06 154 GLU A C 1
ATOM 1128 O O . GLU A 1 154 ? 15.778 4.142 -3.834 1.00 74.06 154 GLU A O 1
ATOM 1133 N N . SER A 1 155 ? 14.995 3.439 -1.856 1.00 69.62 155 SER A N 1
ATOM 1134 C CA . SER A 1 155 ? 16.319 3.129 -1.294 1.00 69.62 155 SER A CA 1
ATOM 1135 C C . SER A 1 155 ? 17.039 1.966 -1.991 1.00 69.62 155 SER A C 1
ATOM 1137 O O . SER A 1 155 ? 18.261 1.860 -1.905 1.00 69.62 155 SER A O 1
ATOM 1139 N N . LEU A 1 156 ? 16.287 1.104 -2.685 1.00 59.78 156 LEU A N 1
ATOM 1140 C CA . LEU A 1 156 ? 16.798 -0.027 -3.462 1.00 59.78 156 LEU A CA 1
ATOM 1141 C C . LEU A 1 156 ? 17.048 0.332 -4.934 1.00 59.78 156 LEU A C 1
ATOM 1143 O O . LEU A 1 156 ? 17.673 -0.449 -5.653 1.00 59.78 156 LEU A O 1
ATOM 1147 N N . SER A 1 157 ? 16.606 1.508 -5.395 1.00 56.47 157 SER A N 1
ATOM 1148 C CA . SER A 1 157 ? 16.994 2.022 -6.706 1.00 56.47 157 SER A CA 1
ATOM 1149 C C . SER A 1 157 ? 18.476 2.414 -6.663 1.00 56.47 157 SER A C 1
ATOM 1151 O O . SER A 1 157 ? 18.834 3.288 -5.869 1.00 56.47 157 SER A O 1
ATOM 1153 N N . PRO A 1 158 ? 19.357 1.847 -7.516 1.00 53.47 158 PRO A N 1
ATOM 1154 C CA . PRO A 1 158 ? 20.729 2.331 -7.629 1.00 53.47 158 PRO A CA 1
ATOM 1155 C C . PRO A 1 158 ? 20.675 3.829 -7.919 1.00 53.47 158 PRO A C 1
ATOM 1157 O O . PRO A 1 158 ? 19.879 4.268 -8.755 1.00 53.47 158 PRO A O 1
ATOM 1160 N N . SER A 1 159 ? 21.453 4.604 -7.160 1.00 50.28 159 SER A N 1
ATOM 1161 C CA . SER A 1 159 ? 21.500 6.061 -7.231 1.00 50.28 159 SER A CA 1
ATOM 1162 C C . SER A 1 159 ? 21.533 6.495 -8.689 1.00 50.28 159 SER A C 1
ATOM 1164 O O . SER A 1 159 ? 22.538 6.306 -9.374 1.00 50.28 159 SER A O 1
ATOM 1166 N N . LYS A 1 160 ? 20.413 7.037 -9.167 1.00 51.47 160 LYS A N 1
ATOM 1167 C CA . LYS A 1 160 ? 20.318 7.649 -10.484 1.00 51.47 160 LYS A CA 1
ATOM 1168 C C . LYS A 1 160 ? 21.400 8.723 -10.513 1.00 51.47 160 LYS A C 1
ATOM 1170 O O . LYS A 1 160 ? 21.330 9.666 -9.723 1.00 51.47 160 LYS A O 1
ATOM 1175 N N . GLU A 1 161 ? 22.431 8.495 -11.323 1.00 50.25 161 GLU A N 1
ATOM 1176 C CA . GLU A 1 161 ? 23.550 9.407 -11.530 1.00 50.25 161 GLU A CA 1
ATOM 1177 C C . GLU A 1 161 ? 22.989 10.826 -11.672 1.00 50.25 161 GLU A C 1
ATOM 1179 O O . GLU A 1 161 ? 22.221 11.123 -12.591 1.00 50.25 161 GLU A O 1
ATOM 1184 N N . ARG A 1 162 ? 23.281 11.675 -10.681 1.00 41.88 162 ARG A N 1
ATOM 1185 C CA . ARG A 1 162 ? 23.038 13.110 -10.795 1.00 41.88 162 ARG A CA 1
ATOM 1186 C C . ARG A 1 162 ? 24.197 13.691 -11.613 1.00 41.88 162 ARG A C 1
ATOM 1188 O O . ARG A 1 162 ? 25.333 13.333 -11.299 1.00 41.88 162 ARG A O 1
ATOM 1195 N N . PRO A 1 163 ? 23.919 14.524 -12.632 1.00 49.97 163 PRO A N 1
ATOM 1196 C CA . PRO A 1 163 ? 24.956 15.228 -13.382 1.00 49.97 163 PRO A CA 1
ATOM 1197 C C . PRO A 1 163 ? 25.752 16.186 -12.491 1.00 49.97 163 PRO A C 1
ATOM 1199 O O . PRO A 1 163 ? 25.180 16.681 -11.488 1.00 49.97 163 PRO A O 1
#

pLDDT: mean 82.54, std 14.91, range [41.88, 95.81]

Secondary structure (DSSP, 8-state):
-HHHHHHHHHHHHHHHHHHHHHHHHHHHHHHHHHHHHHHHHHHHHHHHHHHHHHHHHHHHHHHHHHHHHHHHHHHHHHHHHHHHHHHHTSS---TTTS-HHHHHHHHHHTTTT---TTHHHHHHHHHHHHHHHHHHHHHHHHHHHHHHHHHHHHHHS------

Radius of gyration: 40.7 Å; chains: 1; bounding box: 83×25×124 Å

InterPro domains:
  IPR004929 Spanin, inner membrane subunit [PF03245] (41-151)

Organism: NCBI:txid345309